Protein AF-A0A4R1V952-F1 (afdb_monomer_lite)

Radius of gyration: 11.82 Å; chains: 1; bounding box: 28×21×34 Å

Sequence (61 aa):
MEKYRRVLGDLPPRTREIFELNRVDALTYHEIAARYGVTVKAIEYHMSKALQHLHQAFYGE

Foldseek 3Di:
DVLVVVLLVPQDPLLSVLCCCCPVVVDDLVRVCVVVVHDSVVSVVSPVVSVVSVCCSVPPD

Secondary structure (DSSP, 8-state):
-HHHHHHHHHS-HHHHHHHHHHHTS---HHHHHHHHT--HHHHHHHHHHHHHHHHHHHH--

pLDDT: mean 90.36, std 8.92, range [50.25, 97.25]

Structure (mmCIF, N/CA/C/O backbone):
data_AF-A0A4R1V952-F1
#
_entry.id   AF-A0A4R1V952-F1
#
loop_
_atom_site.group_PDB
_atom_site.id
_atom_site.type_symbol
_atom_site.label_atom_id
_atom_site.label_alt_id
_atom_site.label_comp_id
_atom_site.label_asym_id
_atom_site.label_entity_id
_atom_site.label_seq_id
_atom_site.pdbx_PDB_ins_code
_atom_site.Cartn_x
_atom_site.Cartn_y
_atom_site.Cartn_z
_atom_site.occupancy
_atom_site.B_iso_or_equiv
_atom_site.auth_seq_id
_atom_site.auth_comp_id
_atom_site.auth_asym_id
_atom_site.auth_atom_id
_atom_site.pdbx_PDB_model_num
ATOM 1 N N . MET A 1 1 ? -17.650 -3.525 11.346 1.00 60.06 1 MET A N 1
ATOM 2 C CA . MET A 1 1 ? -17.378 -3.501 9.890 1.00 60.06 1 MET A CA 1
ATOM 3 C C . MET A 1 1 ? -17.395 -2.098 9.274 1.00 60.06 1 MET A C 1
ATOM 5 O O . MET A 1 1 ? -16.634 -1.867 8.345 1.00 60.06 1 MET A O 1
ATOM 9 N N . GLU A 1 2 ? -18.193 -1.143 9.771 1.00 74.31 2 GLU A N 1
ATOM 10 C CA . GLU A 1 2 ? -18.317 0.188 9.141 1.00 74.31 2 GLU A CA 1
ATOM 11 C C . GLU A 1 2 ? -17.049 1.064 9.225 1.00 74.31 2 GLU A C 1
ATOM 13 O O . GLU A 1 2 ? -16.655 1.667 8.228 1.00 74.31 2 GLU A O 1
ATOM 18 N N . LYS A 1 3 ? -16.350 1.070 10.372 1.00 76.19 3 LYS A N 1
ATOM 19 C CA . LYS A 1 3 ? -15.122 1.866 10.565 1.00 76.19 3 LYS A CA 1
ATOM 20 C C . LYS A 1 3 ? -14.016 1.487 9.570 1.00 76.19 3 LYS A C 1
ATOM 22 O O . LYS A 1 3 ? -13.362 2.362 9.025 1.00 76.19 3 LYS A O 1
ATOM 27 N N . TYR A 1 4 ? -13.865 0.199 9.261 1.00 78.50 4 TYR A N 1
ATOM 28 C CA . TYR A 1 4 ? -12.849 -0.287 8.322 1.00 78.50 4 TYR A CA 1
ATOM 29 C C . TYR A 1 4 ? -13.065 0.232 6.894 1.00 78.50 4 TYR A C 1
ATOM 31 O O . TYR A 1 4 ? -12.135 0.736 6.273 1.00 78.50 4 TYR A O 1
ATOM 39 N N . ARG A 1 5 ? -14.309 0.187 6.396 1.00 82.06 5 ARG A N 1
ATOM 40 C CA . ARG A 1 5 ? -14.657 0.725 5.070 1.00 82.06 5 ARG A CA 1
ATOM 41 C C . ARG A 1 5 ? -14.442 2.232 4.971 1.00 82.06 5 ARG A C 1
ATOM 43 O O . ARG A 1 5 ? -13.985 2.689 3.931 1.00 82.06 5 ARG A O 1
ATOM 50 N N . ARG A 1 6 ? -14.755 2.986 6.032 1.00 85.69 6 ARG A N 1
ATOM 51 C CA . ARG A 1 6 ? -14.512 4.437 6.060 1.00 85.69 6 ARG A CA 1
ATOM 52 C C . ARG A 1 6 ? -13.021 4.752 5.980 1.00 85.69 6 ARG A C 1
ATOM 54 O O . ARG A 1 6 ? -12.620 5.461 5.073 1.00 85.69 6 ARG A O 1
ATOM 61 N N . VAL A 1 7 ? -12.207 4.134 6.835 1.00 86.75 7 VAL A N 1
ATOM 62 C CA . VAL A 1 7 ? -10.753 4.378 6.865 1.00 86.75 7 VAL A CA 1
ATOM 63 C C . VAL A 1 7 ? -10.071 3.967 5.555 1.00 86.75 7 VAL A C 1
ATOM 65 O O . VAL A 1 7 ? -9.172 4.651 5.084 1.00 86.75 7 VAL A O 1
ATOM 68 N N . LEU A 1 8 ? -10.511 2.879 4.912 1.00 85.38 8 LEU A N 1
ATOM 69 C CA . LEU A 1 8 ? -10.020 2.542 3.571 1.00 85.38 8 LEU A CA 1
ATOM 70 C C . LEU A 1 8 ? -10.454 3.556 2.501 1.00 85.38 8 LEU A C 1
ATOM 72 O O . LEU A 1 8 ? -9.754 3.714 1.505 1.00 85.38 8 LEU A O 1
ATOM 76 N N . GLY A 1 9 ? -11.595 4.223 2.683 1.00 86.75 9 GLY A N 1
ATOM 77 C CA . GLY A 1 9 ? -12.074 5.289 1.803 1.00 86.75 9 GLY A CA 1
ATOM 78 C C . GLY A 1 9 ? -11.250 6.577 1.886 1.00 86.75 9 GLY A C 1
ATOM 79 O O . GLY A 1 9 ? -11.155 7.281 0.886 1.00 86.75 9 GLY A O 1
ATOM 80 N N . ASP A 1 10 ? -10.621 6.849 3.031 1.00 88.62 10 ASP A N 1
ATOM 81 C CA . ASP A 1 10 ? -9.710 7.985 3.233 1.00 88.62 10 ASP A CA 1
ATOM 82 C C . ASP A 1 10 ? -8.311 7.762 2.623 1.00 88.62 10 ASP A C 1
ATOM 84 O O . ASP A 1 10 ? -7.539 8.708 2.436 1.00 88.62 10 ASP A O 1
ATOM 88 N N . LEU A 1 11 ? -7.965 6.519 2.265 1.00 89.81 11 LEU A N 1
ATOM 89 C CA . LEU A 1 11 ? -6.707 6.235 1.582 1.00 89.81 11 LEU A CA 1
ATOM 90 C C . LEU A 1 11 ? -6.709 6.795 0.151 1.00 89.81 11 LEU A C 1
ATOM 92 O O . LEU A 1 11 ? -7.699 6.665 -0.573 1.00 89.81 11 LEU A O 1
ATOM 96 N N . PRO A 1 12 ? -5.559 7.306 -0.336 1.00 91.31 12 PRO A N 1
ATOM 97 C CA . PRO A 1 12 ? -5.400 7.635 -1.746 1.00 91.31 12 PRO A CA 1
ATOM 98 C C . PRO A 1 12 ? -5.742 6.422 -2.624 1.00 91.31 12 PRO A C 1
ATOM 100 O O . PRO A 1 12 ? -5.315 5.311 -2.294 1.00 91.31 12 PRO A O 1
ATOM 103 N N . PRO A 1 13 ? -6.418 6.609 -3.772 1.00 90.38 13 PRO A N 1
ATOM 104 C CA . PRO A 1 13 ? -6.986 5.509 -4.556 1.00 90.38 13 PRO A CA 1
ATOM 105 C C . PRO A 1 13 ? -5.944 4.455 -4.943 1.00 90.38 13 PRO A C 1
ATOM 107 O O . PRO A 1 13 ? -6.181 3.262 -4.784 1.00 90.38 13 PRO A O 1
ATOM 110 N N . ARG A 1 14 ? -4.744 4.889 -5.346 1.00 90.81 14 ARG A N 1
ATOM 111 C CA . ARG A 1 14 ? -3.635 3.988 -5.697 1.00 90.81 14 ARG A CA 1
ATOM 112 C C . ARG A 1 14 ? -3.096 3.208 -4.495 1.00 90.81 14 ARG A C 1
ATOM 114 O O . ARG A 1 14 ? -2.745 2.044 -4.622 1.00 90.81 14 ARG A O 1
ATOM 121 N N . THR A 1 15 ? -3.029 3.844 -3.328 1.00 93.44 15 THR A N 1
ATOM 122 C CA . THR A 1 15 ? -2.580 3.204 -2.084 1.00 93.44 15 THR A CA 1
ATOM 123 C C . THR A 1 15 ? -3.600 2.178 -1.596 1.00 93.44 15 THR A C 1
ATOM 125 O O . THR A 1 15 ? -3.210 1.093 -1.172 1.00 93.44 15 THR A O 1
ATOM 128 N N . ARG A 1 16 ? -4.894 2.509 -1.690 1.00 94.06 16 ARG A N 1
ATOM 129 C CA . ARG A 1 16 ? -5.994 1.600 -1.363 1.00 94.06 16 ARG A CA 1
ATOM 130 C C . ARG A 1 16 ? -5.951 0.360 -2.252 1.00 94.06 16 ARG A C 1
ATOM 132 O O . ARG A 1 16 ? -5.905 -0.742 -1.729 1.00 94.06 16 ARG A O 1
ATOM 139 N N . GLU A 1 17 ? -5.853 0.551 -3.566 1.00 94.12 17 GLU A N 1
ATOM 140 C CA . GLU A 1 17 ? -5.828 -0.550 -4.533 1.00 94.12 17 GLU A CA 1
ATOM 141 C C . GLU A 1 17 ? -4.625 -1.482 -4.315 1.00 94.12 17 GLU A C 1
ATOM 143 O O . GLU A 1 17 ? -4.787 -2.696 -4.255 1.00 94.12 17 GLU A O 1
ATOM 148 N N . ILE A 1 18 ? -3.426 -0.929 -4.090 1.00 95.00 18 ILE A N 1
ATOM 149 C CA . ILE A 1 18 ? -2.228 -1.717 -3.753 1.00 95.00 18 ILE A CA 1
ATOM 150 C C . ILE A 1 18 ? -2.437 -2.538 -2.470 1.00 95.00 18 ILE A C 1
ATOM 152 O O . ILE A 1 18 ? -2.063 -3.711 -2.414 1.00 95.00 18 ILE A O 1
ATOM 156 N N . PHE A 1 19 ? -3.032 -1.932 -1.441 1.00 93.81 19 PHE A N 1
ATOM 157 C CA . PHE A 1 19 ? -3.311 -2.610 -0.180 1.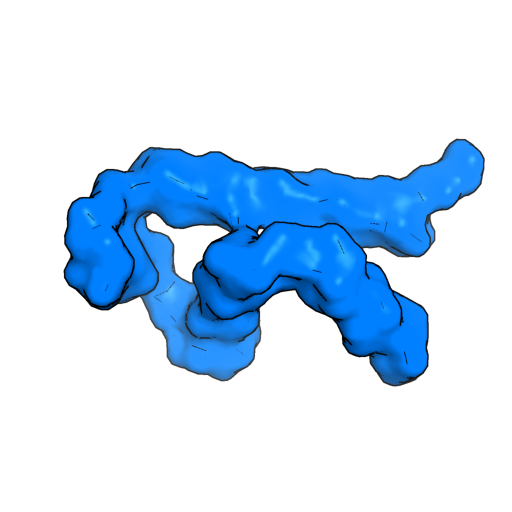00 93.81 19 PHE A CA 1
ATOM 158 C C . PHE A 1 19 ? -4.357 -3.721 -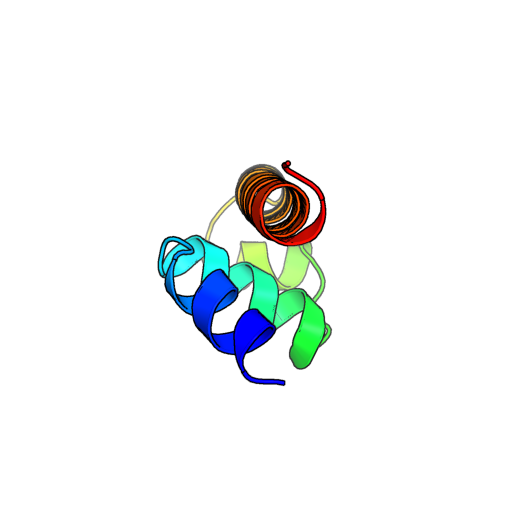0.342 1.00 93.81 19 PHE A C 1
ATOM 160 O O . PHE A 1 19 ? -4.173 -4.808 0.205 1.00 93.81 19 PHE A O 1
ATOM 167 N N . GLU A 1 20 ? -5.420 -3.476 -1.111 1.00 93.31 20 GLU A N 1
ATOM 168 C CA . GLU A 1 20 ? -6.457 -4.463 -1.430 1.00 93.31 20 GLU A CA 1
ATOM 169 C C . GLU A 1 20 ? -5.868 -5.647 -2.205 1.00 93.31 20 GLU A C 1
ATOM 171 O O . GLU A 1 20 ? -6.048 -6.783 -1.781 1.00 93.31 20 GLU A O 1
ATOM 176 N N . LEU A 1 21 ? -5.061 -5.402 -3.240 1.00 95.19 21 LEU A N 1
ATOM 177 C CA . LEU A 1 21 ? -4.396 -6.464 -4.006 1.00 95.19 21 LEU A CA 1
ATOM 178 C C . LEU A 1 21 ? -3.500 -7.347 -3.128 1.00 95.19 21 LEU A C 1
ATOM 180 O O . LEU A 1 21 ? -3.447 -8.562 -3.302 1.00 95.19 21 LEU A O 1
ATOM 184 N N . ASN A 1 22 ? -2.795 -6.759 -2.160 1.00 95.81 22 ASN A N 1
ATOM 185 C CA . ASN A 1 22 ? -1.966 -7.544 -1.252 1.00 95.81 22 ASN A CA 1
ATOM 186 C C . ASN A 1 22 ? -2.785 -8.305 -0.198 1.00 95.81 22 ASN A C 1
ATOM 188 O O . ASN A 1 22 ? -2.442 -9.432 0.149 1.00 95.81 22 ASN A O 1
ATOM 192 N N . ARG A 1 23 ? -3.835 -7.689 0.359 1.00 91.69 23 ARG A N 1
ATOM 193 C CA . ARG A 1 23 ? -4.586 -8.252 1.493 1.00 91.69 23 ARG A CA 1
ATOM 194 C C . ARG A 1 23 ? -5.738 -9.162 1.086 1.00 91.69 23 ARG A C 1
ATOM 196 O O . ARG A 1 23 ? -6.017 -10.111 1.811 1.00 91.69 23 ARG A O 1
ATOM 203 N N . VAL A 1 24 ? -6.418 -8.839 -0.007 1.00 92.19 24 VAL A N 1
ATOM 204 C CA . VAL A 1 24 ? -7.616 -9.528 -0.502 1.00 92.19 24 VAL A CA 1
ATOM 205 C C . VAL A 1 24 ? -7.224 -10.533 -1.574 1.00 92.19 24 VAL A C 1
ATOM 207 O O . VAL A 1 24 ? -7.514 -11.716 -1.425 1.00 92.19 24 VAL A O 1
ATOM 210 N N . ASP A 1 25 ? -6.506 -10.086 -2.605 1.00 94.06 25 ASP A N 1
ATOM 211 C CA . ASP A 1 25 ? -6.048 -10.953 -3.699 1.00 94.06 25 ASP A CA 1
ATOM 212 C C . ASP A 1 25 ? -4.760 -11.727 -3.362 1.00 94.06 25 ASP A C 1
ATOM 214 O O . ASP A 1 25 ? -4.284 -12.513 -4.177 1.00 94.06 25 ASP A O 1
ATOM 218 N N . ALA A 1 26 ? -4.192 -11.521 -2.166 1.00 95.25 26 ALA A N 1
ATOM 219 C CA . ALA A 1 26 ? -2.973 -12.176 -1.680 1.00 95.25 26 ALA A CA 1
ATOM 220 C C . ALA A 1 26 ? -1.748 -12.032 -2.610 1.00 95.25 26 ALA A C 1
ATOM 222 O O . ALA A 1 26 ? -0.810 -12.828 -2.535 1.00 95.25 26 ALA A O 1
ATOM 223 N N . LEU A 1 27 ? -1.729 -11.003 -3.464 1.00 96.94 27 LEU A N 1
ATOM 224 C CA . LEU A 1 27 ? -0.633 -10.761 -4.398 1.00 96.94 27 LEU A CA 1
ATOM 225 C C . LEU A 1 27 ? 0.626 -10.306 -3.659 1.00 96.94 27 LEU A C 1
ATOM 227 O O . LEU A 1 27 ? 0.589 -9.493 -2.724 1.00 96.94 27 LEU A O 1
ATOM 231 N N . THR A 1 28 ? 1.776 -10.787 -4.122 1.00 96.88 28 THR A N 1
ATOM 232 C CA . THR A 1 28 ? 3.071 -10.349 -3.601 1.00 96.88 28 THR A CA 1
ATOM 233 C C . THR A 1 28 ? 3.410 -8.939 -4.082 1.00 96.88 28 THR A C 1
ATOM 235 O O . THR A 1 28 ? 2.941 -8.470 -5.120 1.00 96.88 28 THR A O 1
ATOM 238 N N . TYR A 1 29 ? 4.302 -8.248 -3.368 1.00 96.75 29 TYR A N 1
ATOM 239 C CA . TYR A 1 29 ? 4.735 -6.910 -3.785 1.00 96.75 29 TYR A CA 1
ATOM 240 C C . TYR A 1 29 ? 5.393 -6.908 -5.170 1.00 96.75 29 TYR A C 1
ATOM 242 O O . TYR A 1 29 ? 5.294 -5.912 -5.878 1.00 96.75 29 TYR A O 1
ATOM 250 N N . HIS A 1 30 ? 6.029 -8.014 -5.569 1.00 97.06 30 HIS A N 1
ATOM 251 C CA . HIS A 1 30 ? 6.630 -8.173 -6.893 1.00 97.06 30 HIS A CA 1
ATOM 252 C C . HIS A 1 30 ? 5.572 -8.259 -7.995 1.00 97.06 30 HIS A C 1
ATOM 254 O O . HIS A 1 30 ? 5.701 -7.579 -9.010 1.00 97.06 30 HIS A O 1
ATOM 260 N N . GLU A 1 31 ? 4.507 -9.036 -7.788 1.00 97.25 31 GLU A N 1
ATOM 261 C CA . GLU A 1 31 ? 3.404 -9.148 -8.752 1.00 97.25 31 GLU A CA 1
ATOM 262 C C . GLU A 1 31 ? 2.661 -7.821 -8.909 1.00 97.25 31 GLU A C 1
ATOM 264 O O . GLU A 1 31 ? 2.365 -7.392 -10.024 1.00 97.25 31 GLU A O 1
ATOM 269 N N . ILE A 1 32 ? 2.426 -7.123 -7.796 1.00 96.56 32 ILE A N 1
ATOM 270 C CA . ILE A 1 32 ? 1.813 -5.793 -7.807 1.00 96.56 32 ILE A CA 1
ATOM 271 C C . ILE A 1 32 ? 2.740 -4.805 -8.531 1.00 96.56 32 ILE A C 1
ATOM 273 O O . ILE A 1 32 ? 2.304 -4.097 -9.436 1.00 96.56 32 ILE A O 1
ATOM 277 N N . ALA A 1 33 ? 4.033 -4.783 -8.199 1.00 96.81 33 ALA A N 1
ATOM 278 C CA . ALA A 1 33 ? 5.018 -3.920 -8.849 1.00 96.81 33 ALA A CA 1
ATOM 279 C C . ALA A 1 33 ? 5.057 -4.134 -10.372 1.00 96.81 33 ALA A C 1
ATOM 281 O O . ALA A 1 33 ? 4.982 -3.162 -11.128 1.00 96.81 33 ALA A O 1
ATOM 282 N N . ALA A 1 34 ? 5.077 -5.395 -10.816 1.00 97.00 34 ALA A N 1
ATOM 283 C CA . ALA A 1 34 ? 5.025 -5.759 -12.228 1.00 97.00 34 ALA A CA 1
ATOM 284 C C . ALA A 1 34 ? 3.729 -5.280 -12.903 1.00 97.00 34 ALA A C 1
ATOM 286 O O . ALA A 1 34 ? 3.781 -4.712 -13.992 1.00 97.00 34 ALA A O 1
ATOM 287 N N . ARG A 1 35 ? 2.575 -5.426 -12.235 1.00 94.88 35 ARG A N 1
ATOM 288 C CA . ARG A 1 35 ? 1.266 -4.997 -12.754 1.00 94.88 35 ARG A CA 1
ATOM 289 C C . ARG A 1 35 ? 1.177 -3.490 -12.998 1.00 94.88 35 ARG A C 1
ATOM 291 O O . ARG A 1 35 ? 0.556 -3.072 -13.970 1.00 94.88 35 ARG A O 1
ATOM 298 N N . TYR A 1 36 ? 1.794 -2.678 -12.139 1.00 93.81 36 TYR A N 1
ATOM 299 C CA . TYR A 1 36 ? 1.794 -1.215 -12.274 1.00 93.81 36 TYR A CA 1
ATOM 300 C C . TYR A 1 36 ? 3.017 -0.655 -13.012 1.00 93.81 36 TYR A C 1
ATOM 302 O O . TYR A 1 36 ? 3.095 0.563 -13.184 1.00 93.81 36 TYR A O 1
ATOM 310 N N . GLY A 1 37 ? 3.979 -1.496 -13.406 1.00 95.31 37 GLY A N 1
ATOM 311 C CA . GLY A 1 37 ? 5.233 -1.048 -14.017 1.00 95.31 37 GLY A CA 1
ATOM 312 C C . GLY A 1 37 ? 6.076 -0.167 -13.087 1.00 95.31 37 GLY A C 1
ATOM 313 O O . GLY A 1 37 ? 6.719 0.778 -13.539 1.00 95.31 37 GLY A O 1
ATOM 314 N N . VAL A 1 38 ? 6.035 -0.431 -11.778 1.00 95.44 3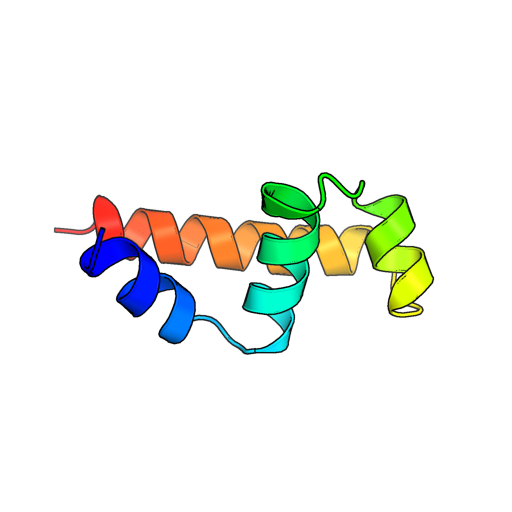8 VAL A N 1
ATOM 315 C CA . VAL A 1 38 ? 6.787 0.318 -10.758 1.00 95.44 38 VAL A CA 1
ATOM 316 C C . VAL A 1 38 ? 7.765 -0.593 -10.029 1.00 95.44 38 VAL A C 1
ATOM 318 O O . VAL A 1 38 ? 7.754 -1.809 -10.190 1.00 95.44 38 VAL A O 1
ATOM 321 N N . THR A 1 39 ? 8.631 -0.014 -9.203 1.00 97.06 39 THR A N 1
ATOM 322 C CA . THR A 1 39 ? 9.537 -0.798 -8.361 1.00 97.06 39 THR A CA 1
ATOM 323 C C . THR A 1 39 ? 8.814 -1.352 -7.137 1.00 97.06 39 THR A C 1
ATOM 325 O O . THR A 1 39 ? 7.880 -0.740 -6.616 1.00 97.06 39 THR A O 1
ATOM 328 N N . VAL A 1 40 ? 9.305 -2.476 -6.608 1.00 96.69 40 VAL A N 1
ATOM 329 C CA . VAL A 1 40 ? 8.838 -3.036 -5.325 1.00 96.69 40 VAL A CA 1
ATOM 330 C C . VAL A 1 40 ? 8.918 -1.992 -4.210 1.00 96.69 40 VAL A C 1
ATOM 332 O O . VAL A 1 40 ? 7.980 -1.848 -3.436 1.00 96.69 40 VAL A O 1
ATOM 335 N N . LYS A 1 41 ? 9.961 -1.156 -4.213 1.00 96.38 41 LYS A N 1
ATOM 336 C CA . LYS A 1 41 ? 10.126 -0.053 -3.258 1.00 96.38 41 LYS A CA 1
ATOM 337 C C . LYS A 1 41 ? 8.987 0.973 -3.308 1.00 96.38 41 LYS A C 1
ATOM 339 O O . LYS A 1 41 ? 8.597 1.516 -2.275 1.00 96.38 41 LYS A O 1
ATOM 344 N N . ALA A 1 42 ? 8.432 1.241 -4.492 1.00 95.56 42 ALA A N 1
ATOM 345 C CA . ALA A 1 42 ? 7.250 2.091 -4.617 1.00 95.56 42 ALA A CA 1
ATOM 346 C C . ALA A 1 42 ? 6.018 1.423 -3.984 1.00 95.56 42 ALA A C 1
ATOM 348 O O . ALA A 1 42 ? 5.251 2.090 -3.290 1.00 95.56 42 ALA A O 1
ATOM 349 N N . ILE A 1 43 ? 5.858 0.107 -4.157 1.00 96.94 43 ILE A N 1
ATOM 350 C CA . ILE A 1 43 ? 4.795 -0.668 -3.499 1.00 96.94 43 ILE A CA 1
ATOM 351 C C . ILE A 1 43 ? 4.960 -0.641 -1.976 1.00 96.94 43 ILE A C 1
ATOM 353 O O . ILE A 1 43 ? 4.001 -0.333 -1.274 1.00 96.94 43 ILE A O 1
ATOM 357 N N . GLU A 1 44 ? 6.170 -0.856 -1.456 1.00 96.38 44 GLU A N 1
ATOM 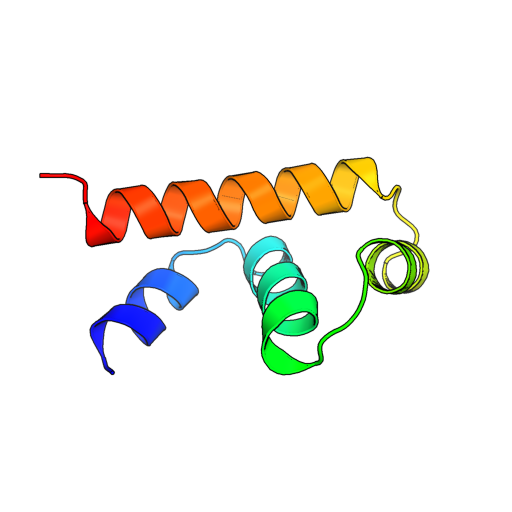358 C CA . GLU A 1 44 ? 6.468 -0.784 -0.017 1.00 96.38 44 GLU A CA 1
ATOM 359 C C . GLU A 1 44 ? 6.135 0.588 0.584 1.00 96.38 44 GLU A C 1
ATOM 361 O O . GLU A 1 44 ? 5.590 0.671 1.688 1.00 96.38 44 GLU A O 1
ATOM 366 N N . TYR A 1 45 ? 6.409 1.669 -0.152 1.00 95.62 45 TYR A N 1
ATOM 367 C CA . TYR A 1 45 ? 6.040 3.026 0.249 1.00 95.62 45 TYR A CA 1
ATOM 368 C C . TYR A 1 45 ? 4.521 3.195 0.374 1.00 95.62 45 TYR A C 1
ATOM 370 O O . TYR A 1 45 ? 4.034 3.703 1.388 1.00 95.62 45 TYR A O 1
ATOM 378 N N . HIS A 1 46 ? 3.763 2.741 -0.629 1.00 95.06 46 HIS A N 1
ATOM 379 C CA . HIS A 1 46 ? 2.302 2.764 -0.581 1.00 95.06 46 HIS A CA 1
ATOM 380 C C . HIS A 1 46 ? 1.765 1.892 0.563 1.00 95.06 46 HIS A C 1
ATOM 382 O O . HIS A 1 46 ? 0.921 2.357 1.328 1.00 95.06 46 HIS A O 1
ATOM 388 N N . MET A 1 47 ? 2.305 0.687 0.755 1.00 94.81 47 MET A N 1
ATOM 389 C CA . MET A 1 47 ? 1.917 -0.212 1.847 1.00 94.81 47 MET A CA 1
ATOM 390 C C . MET A 1 47 ? 2.182 0.403 3.222 1.00 94.81 47 MET A C 1
ATOM 392 O O . MET A 1 47 ? 1.310 0.381 4.088 1.00 94.81 47 MET A O 1
ATOM 396 N N . SER A 1 48 ? 3.349 1.019 3.410 1.00 95.00 48 SER A N 1
ATOM 397 C CA . SER A 1 48 ? 3.703 1.699 4.660 1.00 95.00 48 SER A CA 1
ATOM 398 C C . SER A 1 48 ? 2.751 2.857 4.959 1.00 95.00 48 SER A C 1
ATOM 400 O O . SER A 1 48 ? 2.275 2.986 6.085 1.00 95.00 48 SER A O 1
ATOM 402 N N . LYS A 1 49 ? 2.400 3.661 3.944 1.00 93.19 49 LYS A N 1
ATOM 403 C CA . LYS A 1 49 ? 1.389 4.719 4.081 1.00 93.19 49 LYS A CA 1
ATOM 404 C C . LYS A 1 49 ? 0.008 4.170 4.429 1.00 93.19 49 LYS A C 1
ATOM 406 O O . LYS A 1 49 ? -0.653 4.733 5.297 1.00 93.19 49 LYS A O 1
ATOM 411 N N . ALA A 1 50 ? -0.418 3.085 3.781 1.00 92.88 50 ALA A N 1
ATOM 412 C CA . ALA A 1 50 ? -1.699 2.447 4.070 1.00 92.88 50 ALA A CA 1
ATOM 413 C C . ALA A 1 50 ? -1.768 1.981 5.530 1.00 92.88 50 ALA A C 1
ATOM 415 O O . ALA A 1 50 ? -2.717 2.294 6.245 1.00 92.88 50 ALA A O 1
ATOM 416 N N . LEU A 1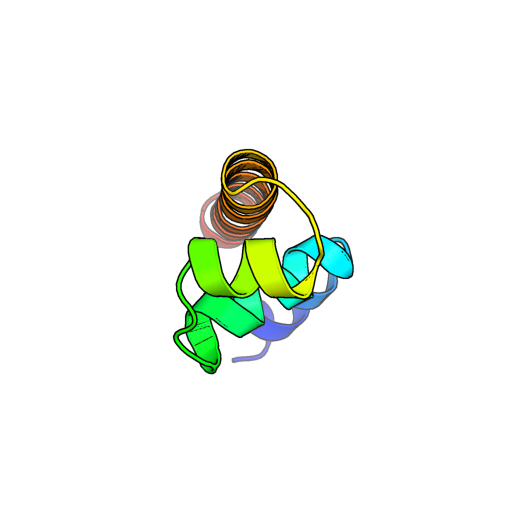 51 ? -0.726 1.280 5.988 1.00 91.88 51 LEU A N 1
ATOM 417 C CA . LEU A 1 51 ? -0.636 0.764 7.351 1.00 91.88 51 LEU A CA 1
ATOM 418 C C . LEU A 1 51 ? -0.549 1.882 8.391 1.00 91.88 51 LEU A C 1
ATOM 420 O O . LEU A 1 51 ? -1.214 1.785 9.416 1.00 91.88 51 LEU A O 1
ATOM 424 N N . GLN A 1 52 ? 0.219 2.944 8.132 1.00 92.44 5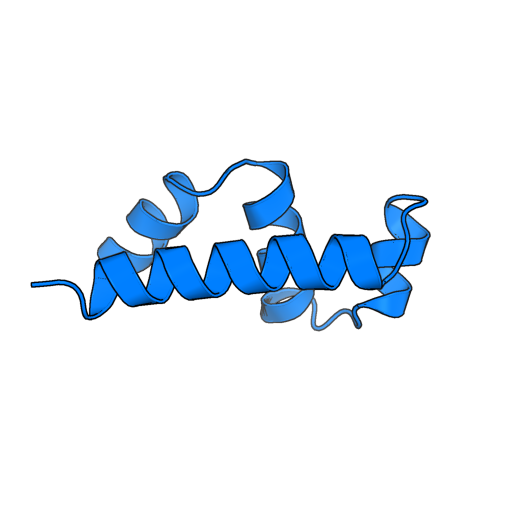2 GLN A N 1
ATOM 425 C CA . GLN A 1 52 ? 0.303 4.098 9.030 1.00 92.44 52 GLN A CA 1
ATOM 426 C C . GLN A 1 52 ? -1.051 4.800 9.167 1.00 92.44 52 GLN A C 1
ATOM 428 O O . GLN A 1 52 ? -1.471 5.092 10.283 1.00 92.44 52 GLN A O 1
ATOM 433 N N . HIS A 1 53 ? -1.751 5.023 8.055 1.00 90.50 53 HIS A N 1
ATOM 434 C CA . HIS A 1 53 ? -3.072 5.643 8.074 1.00 90.50 53 HIS A CA 1
ATOM 435 C C . HIS A 1 53 ? -4.091 4.784 8.838 1.00 90.50 53 HIS A C 1
ATOM 437 O O . HIS A 1 53 ? -4.811 5.290 9.696 1.00 90.50 53 HIS A O 1
ATOM 443 N N . LEU A 1 54 ? -4.097 3.468 8.592 1.00 89.81 54 LEU A N 1
ATOM 444 C CA . LEU A 1 54 ? -4.921 2.526 9.351 1.00 89.81 54 LEU A CA 1
ATOM 445 C C . LEU A 1 54 ? -4.569 2.575 10.843 1.00 89.81 54 LEU A C 1
ATOM 447 O O . LEU A 1 54 ? -5.459 2.707 11.676 1.00 89.81 54 LEU A O 1
ATOM 451 N N . HIS A 1 55 ? -3.281 2.522 11.186 1.00 90.38 55 HIS A N 1
ATOM 452 C CA . HIS A 1 55 ? -2.827 2.585 12.572 1.00 90.38 55 HIS A CA 1
ATOM 453 C C . HIS A 1 55 ? -3.329 3.857 13.260 1.00 90.38 55 HIS A C 1
ATOM 455 O O . HIS A 1 55 ? -3.938 3.766 14.319 1.00 90.38 55 HIS A O 1
ATOM 461 N N . GLN A 1 56 ? -3.136 5.027 12.649 1.00 90.19 56 GLN A N 1
ATOM 462 C CA . GLN A 1 56 ? -3.600 6.297 13.208 1.00 90.19 56 GLN A CA 1
ATOM 463 C C . GLN A 1 56 ? -5.121 6.329 13.388 1.00 90.19 56 GLN A C 1
ATOM 465 O O . GLN A 1 56 ? -5.602 6.772 14.421 1.00 90.19 56 GLN A O 1
ATOM 470 N N . ALA A 1 57 ? -5.893 5.801 12.440 1.00 88.00 57 ALA A N 1
ATOM 471 C CA . ALA A 1 57 ? -7.350 5.797 12.550 1.00 88.00 57 ALA A CA 1
ATOM 472 C C . ALA A 1 57 ? -7.905 4.810 13.604 1.00 88.00 57 ALA A C 1
ATOM 474 O O . ALA A 1 57 ? -9.041 4.964 14.079 1.00 88.00 57 ALA A O 1
ATOM 475 N N . PHE A 1 58 ? -7.145 3.763 13.943 1.00 84.75 58 PHE A N 1
ATOM 476 C CA . PHE A 1 58 ? -7.549 2.749 14.923 1.00 84.75 58 PHE A CA 1
ATOM 477 C C . PHE A 1 58 ? -6.966 2.963 16.323 1.00 84.75 58 PHE A C 1
ATOM 479 O O . PHE A 1 58 ? -7.642 2.598 17.280 1.00 84.75 58 PHE A O 1
ATOM 486 N N . TYR A 1 59 ? -5.775 3.554 16.438 1.00 81.31 59 TYR A N 1
ATOM 487 C CA . TYR A 1 59 ? -5.021 3.693 17.693 1.00 81.31 59 TYR A CA 1
ATOM 488 C C . TYR A 1 59 ? -4.587 5.131 18.008 1.00 81.31 59 TYR A C 1
ATOM 490 O O . TYR A 1 59 ? -3.990 5.361 19.054 1.00 81.31 59 TYR A O 1
ATOM 498 N N . GLY A 1 60 ? -4.832 6.087 17.109 1.00 67.62 60 GLY A N 1
ATOM 499 C CA . GLY A 1 60 ? -4.605 7.502 17.381 1.00 67.62 60 GLY A CA 1
ATOM 500 C C . GLY A 1 60 ? -5.774 8.085 18.166 1.00 67.62 60 GLY A C 1
ATOM 501 O O . GLY A 1 60 ? -6.820 8.365 17.580 1.00 67.62 60 GLY A O 1
ATOM 502 N N . GLU A 1 61 ? -5.571 8.245 19.473 1.00 50.25 61 GLU A N 1
ATOM 503 C CA . GLU A 1 61 ? -6.302 9.157 20.364 1.00 50.25 61 GLU A CA 1
ATOM 504 C C . GLU A 1 61 ? -5.413 10.360 20.700 1.00 50.25 61 GLU A C 1
ATOM 506 O O . GLU A 1 61 ? -4.193 10.150 20.907 1.00 50.25 61 GLU A O 1
#